Protein AF-A0AAD4XJZ8-F1 (afdb_monomer_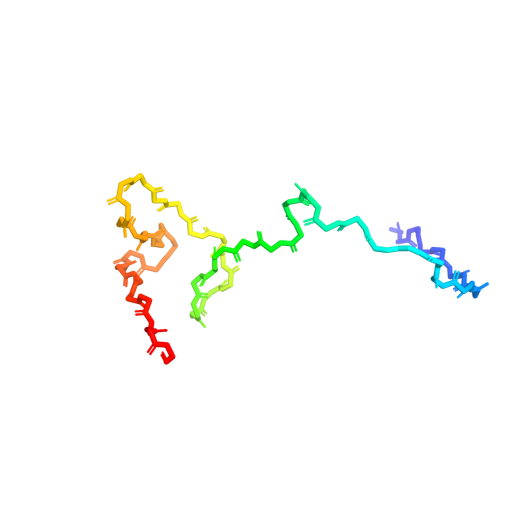lite)

Radius of gyration: 16.58 Å; chains: 1; bounding box: 31×29×37 Å

Structure (mmCIF, N/CA/C/O backbone):
data_AF-A0AAD4XJZ8-F1
#
_entry.id   AF-A0AAD4XJZ8-F1
#
loop_
_atom_site.group_PDB
_atom_site.id
_atom_site.type_symbol
_atom_site.label_atom_id
_atom_site.label_alt_id
_atom_site.label_comp_id
_atom_site.label_asym_id
_atom_site.label_entity_id
_atom_site.label_seq_id
_atom_site.pdbx_PDB_ins_code
_atom_site.Cartn_x
_atom_site.Cartn_y
_atom_site.Cartn_z
_atom_site.occupancy
_atom_site.B_iso_or_equiv
_atom_site.auth_seq_id
_atom_site.auth_comp_id
_atom_site.auth_asym_id
_atom_site.auth_atom_id
_atom_site.pdbx_PDB_model_num
ATOM 1 N N . ALA A 1 1 ? -12.700 -14.997 -19.700 1.00 57.94 1 ALA A N 1
ATOM 2 C CA . ALA A 1 1 ? -11.486 -15.274 -20.485 1.00 57.94 1 ALA A CA 1
ATOM 3 C C . ALA A 1 1 ? -10.420 -14.337 -19.956 1.00 57.94 1 ALA A C 1
ATOM 5 O O . ALA A 1 1 ? -10.591 -13.129 -20.080 1.00 57.94 1 ALA A O 1
ATOM 6 N N . ASP A 1 2 ? -9.416 -14.877 -19.274 1.00 71.31 2 ASP A N 1
ATOM 7 C CA . ASP A 1 2 ? -8.377 -14.071 -18.636 1.00 71.31 2 ASP A CA 1
ATOM 8 C C . ASP A 1 2 ? -7.280 -13.783 -19.664 1.00 71.31 2 ASP A C 1
ATOM 10 O O . ASP A 1 2 ? -6.588 -14.689 -20.125 1.00 71.31 2 ASP A O 1
ATOM 14 N N . ASN A 1 3 ? -7.149 -12.519 -20.064 1.00 81.62 3 ASN A N 1
ATOM 15 C CA . ASN A 1 3 ? -6.127 -12.069 -21.009 1.00 81.62 3 ASN A CA 1
ATOM 16 C C . ASN A 1 3 ? -4.798 -11.859 -20.269 1.00 81.62 3 ASN A C 1
ATOM 18 O O . ASN A 1 3 ? -4.405 -10.728 -19.988 1.00 81.62 3 ASN A O 1
ATOM 22 N N . VAL A 1 4 ? -4.129 -12.953 -19.904 1.00 88.81 4 VAL A N 1
ATOM 23 C CA . VAL A 1 4 ? -2.835 -12.910 -19.208 1.00 88.81 4 VAL A CA 1
ATOM 24 C C . VAL A 1 4 ? -1.694 -12.897 -20.227 1.00 88.81 4 VAL A C 1
ATOM 26 O O . VAL A 1 4 ? -1.606 -13.780 -21.076 1.00 88.81 4 VAL A O 1
ATOM 29 N N . ILE A 1 5 ? -0.797 -11.911 -20.123 1.00 89.06 5 ILE A N 1
ATOM 30 C CA . ILE A 1 5 ? 0.440 -11.819 -20.913 1.00 89.06 5 ILE A CA 1
ATOM 31 C C . ILE A 1 5 ? 1.625 -12.083 -19.980 1.00 89.06 5 ILE A C 1
ATOM 33 O O . ILE A 1 5 ? 1.752 -11.440 -18.940 1.00 89.06 5 ILE A O 1
ATOM 37 N N . MET A 1 6 ? 2.501 -13.015 -20.358 1.00 93.25 6 MET A N 1
ATOM 38 C CA . MET A 1 6 ? 3.740 -13.322 -19.634 1.00 93.25 6 MET A CA 1
ATOM 39 C C . MET A 1 6 ? 4.939 -12.704 -20.364 1.00 93.25 6 MET A C 1
ATOM 41 O O . MET A 1 6 ? 5.035 -12.806 -21.585 1.00 93.25 6 MET A O 1
ATOM 45 N N . CYS A 1 7 ? 5.858 -12.072 -19.630 1.00 93.50 7 CYS A N 1
ATOM 46 C CA . CYS A 1 7 ? 7.038 -11.401 -20.185 1.00 93.50 7 CYS A CA 1
ATOM 47 C C . CYS A 1 7 ? 8.280 -11.677 -19.325 1.00 93.50 7 CYS A C 1
ATOM 49 O O . CYS A 1 7 ? 8.184 -11.737 -18.101 1.00 93.50 7 CYS A O 1
ATOM 51 N N . SER A 1 8 ? 9.440 -11.810 -19.974 1.00 97.06 8 SER A N 1
ATOM 52 C CA . SER A 1 8 ? 10.754 -11.871 -19.328 1.00 97.06 8 SER A CA 1
ATOM 53 C C . SER A 1 8 ? 11.523 -10.586 -19.634 1.00 97.06 8 SER A C 1
ATOM 55 O O . SER A 1 8 ? 11.798 -10.301 -20.798 1.00 97.06 8 SER A O 1
ATOM 57 N N . ALA A 1 9 ? 11.875 -9.816 -18.604 1.00 96.31 9 ALA A N 1
ATOM 58 C CA . ALA A 1 9 ? 12.559 -8.530 -18.735 1.00 96.31 9 ALA A CA 1
ATOM 59 C C . ALA A 1 9 ? 13.416 -8.214 -17.496 1.00 96.31 9 ALA A C 1
ATOM 61 O O . ALA A 1 9 ? 13.193 -8.772 -16.422 1.00 96.31 9 ALA A O 1
ATOM 62 N N . THR A 1 10 ? 14.362 -7.283 -17.639 1.00 97.44 10 THR A N 1
ATOM 63 C CA . THR A 1 10 ? 15.183 -6.769 -16.531 1.00 97.44 10 THR A CA 1
ATOM 64 C C . THR A 1 10 ? 14.578 -5.476 -15.989 1.00 97.44 10 THR A C 1
ATOM 66 O O . THR A 1 10 ? 14.376 -4.524 -16.741 1.00 97.44 10 THR A O 1
ATOM 69 N N . ALA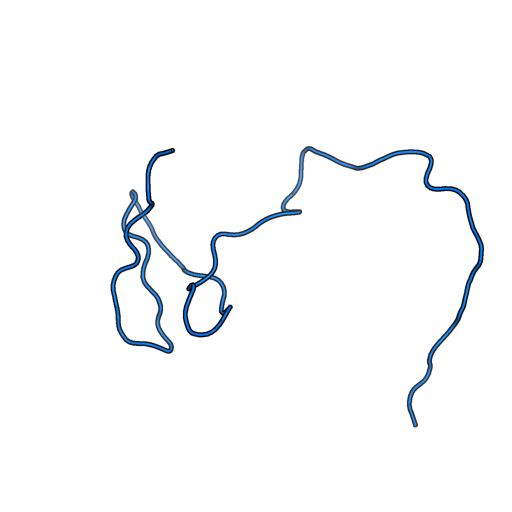 A 1 11 ? 14.317 -5.414 -14.682 1.00 93.88 11 ALA A N 1
ATOM 70 C CA . ALA A 1 11 ? 13.923 -4.171 -14.026 1.00 93.88 11 ALA A CA 1
ATOM 71 C C . ALA A 1 11 ? 15.125 -3.214 -13.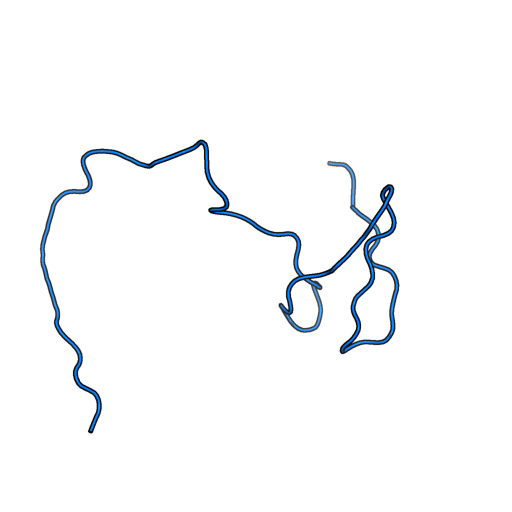959 1.00 93.88 11 ALA A C 1
ATOM 73 O O . ALA A 1 11 ? 16.148 -3.551 -13.369 1.00 93.88 11 ALA A O 1
ATOM 74 N N . ILE A 1 12 ? 15.004 -2.034 -14.572 1.00 96.69 12 ILE A N 1
ATOM 75 C CA . ILE A 1 12 ? 16.102 -1.053 -14.654 1.00 96.69 12 ILE A CA 1
ATOM 76 C C . ILE A 1 12 ? 15.988 0.078 -13.631 1.00 96.69 12 ILE A C 1
ATOM 78 O O . ILE A 1 12 ? 17.005 0.626 -13.233 1.00 96.69 12 ILE A O 1
ATOM 82 N N . ASN A 1 13 ? 14.769 0.430 -13.215 1.00 90.81 13 ASN A N 1
ATOM 83 C CA . ASN A 1 13 ? 14.492 1.519 -12.282 1.00 90.81 13 ASN A CA 1
ATOM 84 C C . ASN A 1 13 ? 13.210 1.224 -11.499 1.00 90.81 13 ASN A C 1
ATOM 86 O O . ASN A 1 13 ? 12.273 0.628 -12.033 1.00 90.81 13 ASN A O 1
ATOM 90 N N . VAL A 1 14 ? 13.155 1.701 -10.257 1.00 87.62 14 VAL A N 1
ATOM 91 C CA . VAL A 1 14 ? 11.944 1.726 -9.430 1.00 87.62 14 VAL A CA 1
ATOM 92 C C . VAL A 1 14 ? 11.611 3.188 -9.177 1.00 87.62 14 VAL A C 1
ATOM 94 O O . VAL A 1 14 ? 12.451 3.932 -8.678 1.00 87.62 14 VAL A O 1
ATOM 97 N N . LEU A 1 15 ? 10.401 3.619 -9.533 1.00 86.38 15 LEU A N 1
ATOM 98 C CA . LEU A 1 15 ? 9.934 4.954 -9.162 1.00 86.38 15 LEU A CA 1
ATOM 99 C C . LEU A 1 15 ? 9.753 4.963 -7.642 1.00 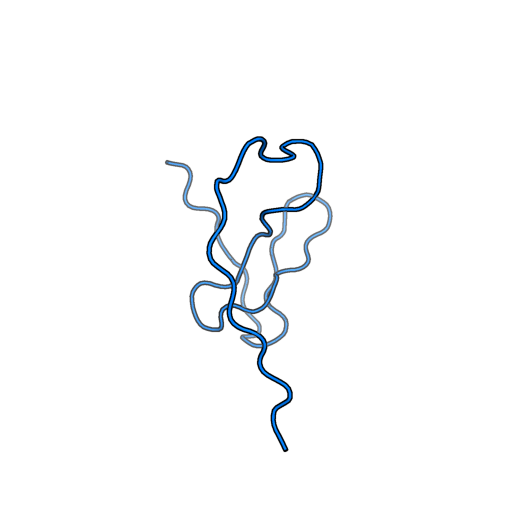86.38 15 LEU A C 1
ATOM 101 O O . LEU A 1 15 ? 9.068 4.103 -7.118 1.00 86.38 15 LEU A O 1
ATOM 105 N N . THR A 1 16 ? 10.357 5.883 -6.906 1.00 82.94 16 THR A N 1
ATOM 106 C CA . THR A 1 16 ? 10.255 5.893 -5.432 1.00 82.94 16 THR A CA 1
ATOM 107 C C . THR A 1 16 ? 9.304 6.969 -4.918 1.00 82.94 16 THR A C 1
ATOM 109 O O . THR A 1 16 ? 8.756 6.840 -3.827 1.00 82.94 16 THR A O 1
ATOM 112 N N . GLU A 1 17 ? 9.041 7.997 -5.722 1.00 79.75 17 GLU A N 1
ATOM 113 C CA . GLU A 1 17 ? 8.358 9.224 -5.294 1.00 79.75 17 GLU A CA 1
ATOM 114 C C . GLU A 1 17 ? 6.822 9.138 -5.304 1.00 79.75 17 GLU A C 1
ATOM 116 O O . GLU A 1 17 ? 6.143 10.111 -4.992 1.00 79.75 17 GLU A O 1
ATOM 121 N N . SER A 1 18 ? 6.222 8.003 -5.678 1.00 67.69 18 SER A N 1
ATOM 122 C CA . SER A 1 18 ? 4.770 7.950 -5.913 1.00 67.69 18 SER A CA 1
ATOM 123 C C . SER A 1 18 ? 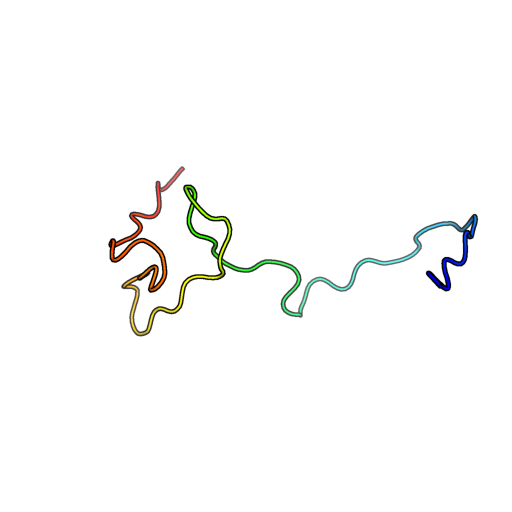4.114 6.655 -5.450 1.00 67.69 18 SER A C 1
ATOM 125 O O . SER A 1 18 ? 4.143 5.658 -6.157 1.00 67.69 18 SER A O 1
ATOM 127 N N . GLY A 1 19 ? 3.448 6.686 -4.290 1.00 71.81 19 GLY A N 1
ATOM 128 C CA . GLY A 1 19 ? 2.274 5.845 -4.001 1.00 71.81 19 GLY A CA 1
ATOM 129 C C . GLY A 1 19 ? 2.436 4.318 -4.033 1.00 71.81 19 GLY A C 1
ATOM 130 O O . GLY A 1 19 ? 1.426 3.620 -3.986 1.00 71.81 19 GLY A O 1
ATOM 131 N N . TRP A 1 20 ? 3.661 3.786 -4.089 1.00 81.00 20 TRP A N 1
ATOM 132 C CA . TRP A 1 20 ? 3.926 2.337 -4.146 1.00 81.00 20 TRP A CA 1
ATOM 133 C C . TRP A 1 20 ? 3.466 1.571 -2.916 1.00 81.00 20 TRP A C 1
ATOM 135 O O . TRP A 1 20 ? 3.265 0.360 -2.966 1.00 81.00 20 TRP A O 1
ATOM 145 N N . HIS A 1 21 ? 3.310 2.280 -1.807 1.00 83.25 21 HIS A N 1
ATOM 146 C CA . HIS A 1 21 ? 2.853 1.724 -0.556 1.00 83.25 21 HIS A CA 1
ATOM 147 C C . HIS A 1 21 ? 1.667 2.530 -0.046 1.00 83.25 21 HIS A C 1
ATOM 149 O O . HIS A 1 21 ? 1.518 3.728 -0.289 1.00 83.25 21 HIS A O 1
ATOM 155 N N . TYR A 1 22 ? 0.803 1.831 0.668 1.00 84.50 22 TYR A N 1
ATOM 156 C CA . TYR A 1 22 ? -0.287 2.414 1.418 1.00 84.50 22 TYR A CA 1
ATOM 157 C C . TYR A 1 22 ? -0.402 1.663 2.732 1.00 84.50 22 TYR A C 1
ATOM 159 O O . TYR A 1 22 ? -0.073 0.480 2.831 1.00 84.50 22 TYR A O 1
ATOM 167 N N . LEU A 1 23 ? -0.901 2.353 3.747 1.00 86.69 23 LEU A N 1
ATOM 168 C CA . LEU A 1 23 ? -1.215 1.712 5.009 1.00 86.69 23 LEU A CA 1
ATOM 169 C C . LEU A 1 23 ? -2.453 0.836 4.811 1.00 86.69 23 LEU A C 1
ATOM 171 O O . LEU A 1 23 ? -3.460 1.263 4.235 1.00 86.69 23 LEU A O 1
ATOM 175 N N . ALA A 1 24 ? -2.370 -0.404 5.278 1.00 89.31 24 ALA A N 1
ATOM 176 C CA . ALA A 1 24 ? -3.422 -1.397 5.142 1.00 89.31 24 ALA A CA 1
ATOM 177 C C . ALA A 1 24 ? -3.807 -1.968 6.507 1.00 89.31 24 ALA A C 1
ATOM 179 O O . ALA A 1 24 ? -2.987 -2.092 7.417 1.00 89.31 24 ALA A O 1
ATOM 180 N N . CYS A 1 25 ? -5.073 -2.350 6.644 1.00 89.88 25 CYS A N 1
ATOM 181 C CA . CYS A 1 25 ? -5.546 -3.058 7.821 1.00 89.88 25 CYS A CA 1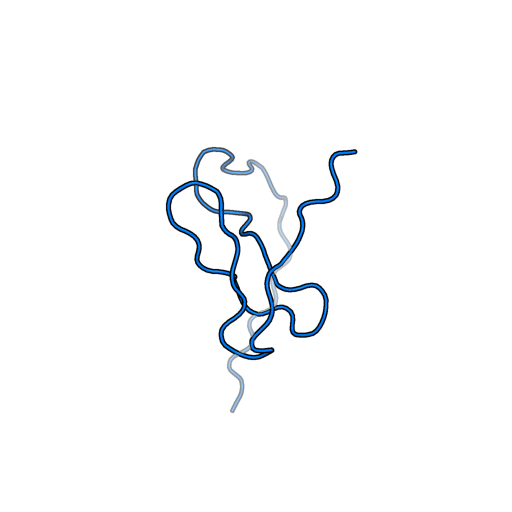
ATOM 182 C C . CYS A 1 25 ? -4.914 -4.454 7.880 1.00 89.88 25 CYS A C 1
ATOM 184 O O . CYS A 1 25 ? -5.115 -5.254 6.970 1.00 89.88 25 CYS A O 1
ATOM 186 N N . GLN A 1 26 ? -4.244 -4.785 8.985 1.00 88.81 26 GLN A N 1
ATOM 187 C CA . GLN A 1 26 ? -3.592 -6.089 9.186 1.00 88.81 26 GLN A CA 1
ATOM 188 C C . GLN A 1 26 ? -4.560 -7.285 9.116 1.00 88.81 26 GLN A C 1
ATOM 190 O O . GLN A 1 26 ? -4.143 -8.402 8.840 1.00 88.81 26 GLN A O 1
ATOM 195 N N . ARG A 1 27 ? -5.862 -7.067 9.359 1.00 90.81 27 ARG A N 1
ATOM 196 C CA . ARG A 1 27 ? -6.877 -8.135 9.344 1.00 90.81 27 ARG A CA 1
ATOM 197 C C . ARG A 1 27 ? -7.481 -8.391 7.967 1.00 90.81 27 ARG A C 1
ATOM 199 O O . ARG A 1 27 ? -7.851 -9.519 7.674 1.00 90.81 27 ARG A O 1
ATOM 206 N N . CYS A 1 28 ? -7.661 -7.349 7.153 1.00 92.06 28 CYS A N 1
ATOM 207 C CA . CYS A 1 28 ? -8.425 -7.456 5.904 1.00 92.06 28 CYS A CA 1
ATOM 208 C C . CYS A 1 28 ? -7.713 -6.911 4.663 1.00 92.06 28 CYS A C 1
ATOM 210 O O . CYS A 1 28 ? -8.325 -6.875 3.596 1.00 92.06 28 CYS A O 1
ATOM 212 N N . SER A 1 29 ? -6.475 -6.432 4.816 1.00 90.38 29 SER A N 1
ATOM 213 C CA . SER A 1 29 ? -5.611 -5.847 3.781 1.00 90.38 29 SER A CA 1
ATOM 214 C C . SER A 1 29 ? -6.201 -4.651 3.025 1.00 90.38 29 SER A C 1
ATOM 216 O O . SER A 1 29 ? -5.569 -4.118 2.117 1.00 90.38 29 SER A O 1
ATOM 218 N N . LYS A 1 30 ? -7.393 -4.174 3.408 1.00 90.06 30 LYS A N 1
ATOM 219 C CA . LYS A 1 30 ? -8.001 -2.973 2.836 1.00 90.06 30 LYS A CA 1
ATOM 220 C C . LYS A 1 30 ? -7.152 -1.762 3.212 1.00 90.06 30 LYS A C 1
ATOM 222 O O . LYS A 1 30 ? -6.775 -1.617 4.379 1.00 90.06 30 LYS A O 1
ATOM 227 N N . LYS A 1 31 ? -6.907 -0.888 2.232 1.00 88.75 31 LYS A N 1
ATOM 228 C CA . LYS A 1 31 ? -6.305 0.428 2.455 1.00 88.75 31 LYS A CA 1
ATOM 229 C C . LYS A 1 31 ? -7.076 1.161 3.551 1.00 88.75 31 LYS A C 1
ATOM 231 O O . LYS A 1 31 ? -8.305 1.255 3.485 1.00 88.75 31 LYS A O 1
ATOM 236 N N . VAL A 1 32 ? -6.357 1.632 4.562 1.00 89.94 32 VAL A N 1
ATOM 237 C CA . VAL A 1 32 ? -6.942 2.470 5.608 1.00 89.94 32 VAL A CA 1
ATOM 238 C C . VAL A 1 32 ? -6.971 3.918 5.147 1.00 89.94 32 VAL A C 1
ATOM 240 O O . VAL A 1 32 ? -6.123 4.354 4.367 1.00 89.94 32 VAL A O 1
ATOM 243 N N . LEU A 1 33 ? -7.989 4.636 5.601 1.00 80.81 33 LEU A N 1
ATOM 244 C CA . LEU A 1 33 ? -8.143 6.067 5.387 1.00 80.81 33 LEU A CA 1
ATOM 245 C C . LEU A 1 33 ? -7.953 6.724 6.750 1.00 80.81 33 LEU A C 1
ATOM 247 O O . LEU A 1 33 ? -8.490 6.233 7.744 1.00 80.81 33 LEU A O 1
ATOM 251 N N . GLY A 1 34 ? -7.162 7.783 6.795 1.00 70.38 34 GLY A N 1
ATOM 252 C CA . GLY A 1 34 ? -6.967 8.570 7.999 1.00 70.38 34 GLY A CA 1
ATOM 253 C C . GLY A 1 34 ? -6.609 9.992 7.617 1.00 70.38 34 GLY A C 1
ATOM 254 O O . GLY A 1 34 ? -5.718 10.195 6.793 1.00 70.38 34 GLY A O 1
ATOM 255 N N . GLU A 1 35 ? -7.328 10.944 8.195 1.00 59.62 35 GLU A N 1
ATOM 256 C CA . GLU A 1 35 ? -6.906 12.339 8.297 1.00 59.62 35 GLU A CA 1
ATOM 257 C C . GLU A 1 35 ? -6.203 12.501 9.655 1.00 59.62 35 GLU A C 1
ATOM 259 O O . GLU A 1 35 ? -6.510 11.778 10.605 1.00 59.62 35 GLU A O 1
ATOM 264 N N . ASP A 1 36 ? -5.199 13.375 9.727 1.00 62.62 36 ASP A N 1
ATOM 265 C CA . ASP A 1 36 ? -4.562 13.805 10.982 1.00 62.62 36 ASP A CA 1
ATOM 266 C C . ASP A 1 36 ? -4.052 12.688 11.920 1.00 62.62 36 ASP A C 1
ATOM 268 O O . ASP A 1 36 ? -4.055 12.815 13.142 1.00 62.62 36 ASP A O 1
ATOM 272 N N . GLY A 1 37 ? -3.556 11.584 11.348 1.00 66.56 37 GLY A N 1
ATOM 273 C CA . GLY A 1 37 ? -2.877 10.513 12.094 1.00 66.56 37 GLY A CA 1
ATOM 274 C C . GLY A 1 37 ? -3.782 9.394 12.621 1.00 66.56 37 GLY A C 1
ATOM 275 O O . GLY A 1 37 ? -3.267 8.377 13.091 1.00 66.56 37 GLY A O 1
ATOM 276 N N . ASP A 1 38 ? -5.104 9.506 12.470 1.00 75.88 38 ASP A N 1
ATOM 277 C CA . ASP A 1 38 ? -6.049 8.470 12.891 1.00 75.88 38 ASP A CA 1
ATOM 278 C C . ASP A 1 38 ? -6.350 7.479 11.758 1.00 75.88 38 ASP A C 1
ATOM 280 O O . ASP A 1 38 ? -7.223 7.675 10.915 1.00 75.88 38 ASP A O 1
ATOM 284 N N . LEU A 1 39 ? -5.625 6.358 11.742 1.00 86.69 39 LEU A N 1
ATOM 285 C CA . LEU A 1 39 ? -5.849 5.287 10.772 1.00 86.69 39 LEU A CA 1
ATOM 286 C C . LEU A 1 39 ? -7.095 4.465 11.126 1.00 86.69 39 LEU A C 1
ATOM 288 O O . LEU A 1 39 ? -7.089 3.693 12.090 1.00 86.69 39 LEU A O 1
ATOM 292 N N . TRP A 1 40 ? -8.139 4.550 10.301 1.00 89.00 40 TRP A N 1
ATOM 293 C CA . TRP A 1 40 ? -9.365 3.772 10.481 1.00 89.00 40 TRP A CA 1
ATOM 294 C C . TRP A 1 40 ? -9.583 2.754 9.358 1.00 89.00 40 TRP A C 1
ATOM 296 O O . TRP A 1 40 ? -9.456 3.043 8.162 1.00 89.00 40 TRP A O 1
ATOM 306 N N . CYS A 1 41 ? -9.964 1.532 9.738 1.00 91.00 41 CYS A N 1
ATOM 307 C CA . CYS A 1 41 ? -10.423 0.529 8.790 1.00 91.00 41 CYS A CA 1
ATOM 308 C C . CYS A 1 41 ? -11.951 0.477 8.749 1.00 91.00 41 CYS A C 1
ATOM 310 O O . CYS A 1 41 ? -12.586 -0.091 9.632 1.00 91.00 41 CYS A O 1
ATOM 312 N N . THR A 1 42 ? -12.542 0.950 7.652 1.00 89.31 42 THR A N 1
ATOM 313 C CA . THR A 1 42 ? -14.002 0.923 7.448 1.00 89.31 42 THR A CA 1
ATOM 314 C C . THR A 1 42 ? -14.595 -0.477 7.301 1.00 89.31 42 THR A C 1
ATOM 316 O O . THR A 1 42 ? -15.782 -0.652 7.518 1.00 89.31 42 THR A O 1
ATOM 319 N N . LYS A 1 43 ? -13.798 -1.485 6.917 1.00 90.25 43 LYS A N 1
ATOM 320 C CA . LYS A 1 43 ? -14.284 -2.869 6.759 1.00 90.25 43 LYS A CA 1
ATOM 321 C C . LYS A 1 43 ? -14.322 -3.636 8.081 1.00 90.25 43 LYS A C 1
ATOM 323 O O . LYS A 1 43 ? -15.162 -4.507 8.250 1.00 90.25 43 LYS A O 1
ATOM 328 N N . CYS A 1 44 ? -13.375 -3.361 8.973 1.00 91.88 44 CYS A N 1
ATOM 329 C CA . CYS A 1 44 ? -13.270 -4.035 10.266 1.00 91.88 44 CYS A CA 1
ATOM 330 C C . CYS A 1 44 ? -13.813 -3.190 11.421 1.00 91.88 44 CYS A C 1
ATOM 332 O O . CYS A 1 44 ? -13.730 -3.648 12.554 1.00 91.88 44 CYS A O 1
ATOM 334 N N . GLU A 1 45 ? -14.283 -1.972 11.133 1.00 91.12 45 GLU A N 1
ATOM 335 C CA . GLU A 1 45 ? -14.790 -1.003 12.111 1.00 91.12 45 GLU A CA 1
ATOM 336 C C . GLU A 1 45 ? -13.847 -0.849 13.314 1.00 91.12 45 GLU A C 1
ATOM 338 O O . GLU A 1 45 ? -14.251 -0.886 14.473 1.00 91.12 45 GLU A O 1
ATOM 343 N N . THR A 1 46 ? -12.547 -0.723 13.026 1.00 89.44 46 THR A N 1
ATOM 344 C CA . THR A 1 46 ? -11.501 -0.667 14.052 1.00 89.44 46 THR A CA 1
ATOM 345 C C . THR A 1 46 ? -10.443 0.370 13.715 1.00 89.44 46 THR A C 1
ATOM 347 O O . THR A 1 46 ? -10.045 0.529 12.551 1.00 89.44 46 THR A O 1
ATOM 350 N N . LYS A 1 47 ? -9.929 1.012 14.767 1.00 87.88 47 LYS A N 1
ATOM 351 C CA . LYS A 1 47 ? -8.729 1.843 14.705 1.00 87.88 47 LYS A CA 1
ATOM 352 C C . LYS A 1 47 ? -7.516 0.943 14.496 1.00 87.88 47 LYS A C 1
ATOM 354 O O . LYS A 1 47 ? -7.458 -0.160 15.048 1.00 87.88 47 LYS A O 1
ATOM 359 N N . ILE A 1 48 ? -6.583 1.391 13.665 1.00 86.88 48 ILE A N 1
ATOM 360 C CA . ILE A 1 48 ? -5.302 0.730 13.449 1.00 86.88 48 ILE A CA 1
ATOM 361 C C . ILE A 1 48 ? -4.239 1.509 14.204 1.00 86.88 48 ILE A C 1
ATOM 363 O O . ILE A 1 48 ? -3.964 2.666 13.900 1.00 86.88 48 ILE A O 1
ATOM 367 N N . GLU A 1 49 ? -3.627 0.853 15.178 1.00 79.69 49 GLU A N 1
ATOM 368 C CA . GLU A 1 49 ? -2.439 1.379 15.833 1.00 79.69 49 GLU A CA 1
ATOM 369 C C . GLU A 1 49 ? -1.231 1.128 14.933 1.00 79.69 49 GLU A C 1
ATOM 371 O O . GLU A 1 49 ? -0.974 -0.005 14.507 1.00 79.69 49 GLU A O 1
ATOM 376 N N . MET A 1 50 ? -0.484 2.187 14.626 1.00 70.19 50 MET A N 1
ATOM 377 C CA . MET A 1 50 ? 0.833 2.017 14.031 1.00 70.19 50 MET A CA 1
ATOM 378 C C . MET A 1 50 ? 1.762 1.494 15.121 1.00 70.19 50 MET A C 1
ATOM 380 O O . MET A 1 50 ? 2.033 2.191 16.095 1.00 70.19 50 MET A O 1
ATOM 384 N N . ARG A 1 51 ? 2.259 0.264 14.967 1.00 64.50 51 ARG A N 1
ATOM 385 C CA . ARG A 1 51 ? 3.408 -0.173 15.760 1.00 64.50 51 ARG A CA 1
ATOM 386 C C . ARG A 1 51 ? 4.611 0.623 15.263 1.00 64.50 51 ARG A C 1
ATOM 388 O O . ARG A 1 51 ? 5.095 0.365 14.164 1.00 64.50 51 ARG A O 1
ATOM 395 N N . THR A 1 52 ? 5.045 1.612 16.037 1.00 53.22 52 THR A N 1
ATOM 396 C CA . THR A 1 52 ? 6.382 2.190 15.891 1.00 53.22 52 THR A CA 1
ATOM 397 C C . THR A 1 52 ? 7.396 1.070 16.096 1.00 53.22 52 THR A C 1
ATOM 399 O O . THR A 1 52 ? 7.331 0.371 17.109 1.00 53.22 52 THR A O 1
ATOM 402 N N . ALA A 1 53 ? 8.242 0.855 15.088 1.00 46.59 53 ALA A N 1
ATOM 403 C CA . ALA A 1 53 ? 9.400 -0.029 15.174 1.00 46.59 53 ALA A CA 1
ATOM 404 C C . ALA A 1 53 ? 10.467 0.563 16.102 1.00 46.59 53 ALA A C 1
ATOM 406 O O . ALA A 1 53 ? 10.550 1.813 16.164 1.00 46.59 53 ALA A O 1
#

Foldseek 3Di:
DDPDDDDDDDDDDDDDPDDPDADADPVPRHGFDDDPPFTADPVVRDTDDDPDD

Secondary structure (DSSP, 8-state):
----------------SS-S---B-TTT-PBPB-STT--EETTTTEEPP----

Sequence (53 aa):
ADNVIMCSATAINVLTESGWHYLACQRCSKKVLGEDGDLWCTKCETKIEMRTA

Organism: NCBI:txid357466

InterPro domains:
  IPR012340 Nucleic acid-binding, OB-fold [G3DSA:2.40.50.140] (1-52)
  IPR012340 Nucleic acid-binding, OB-fold [SSF50249] (5-48)

pLDDT: mean 82.88, std 11.88, range [46.59, 97.44]